Protein AF-A0A0T5P714-F1 (afdb_monomer_lite)

Organism: NCBI:txid540747

Structure (mmCIF, N/CA/C/O backbone):
data_AF-A0A0T5P714-F1
#
_entry.id   AF-A0A0T5P714-F1
#
loop_
_atom_site.group_PDB
_atom_site.id
_atom_site.type_symbol
_atom_site.label_atom_id
_atom_site.label_alt_id
_atom_site.label_comp_id
_atom_site.label_asym_id
_atom_site.label_entity_id
_atom_site.label_seq_id
_atom_site.pdbx_PDB_ins_code
_atom_site.Cartn_x
_atom_site.Cartn_y
_atom_site.Cartn_z
_atom_site.occupancy
_atom_site.B_iso_or_equiv
_atom_site.auth_seq_id
_atom_site.auth_comp_id
_atom_site.auth_asym_id
_atom_site.auth_atom_id
_atom_site.pdbx_PDB_model_num
ATOM 1 N N . MET A 1 1 ? 1.310 -19.359 -9.139 1.00 82.50 1 MET A N 1
ATOM 2 C CA . MET A 1 1 ? 1.251 -19.689 -7.698 1.00 82.50 1 MET A CA 1
ATOM 3 C C . MET A 1 1 ? 1.281 -18.380 -6.930 1.00 82.50 1 MET A C 1
ATOM 5 O O . MET A 1 1 ? 1.997 -17.489 -7.366 1.00 82.50 1 MET A O 1
ATOM 9 N N . LEU A 1 2 ? 0.471 -18.237 -5.878 1.00 87.81 2 LEU A N 1
ATOM 10 C CA . LEU A 1 2 ? 0.460 -17.030 -5.044 1.00 87.81 2 LEU A CA 1
ATOM 11 C C . LEU A 1 2 ? 1.580 -17.103 -4.003 1.00 87.81 2 LEU A C 1
ATOM 13 O O . LEU A 1 2 ? 1.821 -18.171 -3.440 1.00 87.81 2 LEU A O 1
ATOM 17 N N . THR A 1 3 ? 2.217 -15.964 -3.740 1.00 93.25 3 THR A N 1
ATOM 18 C CA . THR A 1 3 ? 3.274 -15.819 -2.734 1.00 93.25 3 THR A CA 1
ATOM 19 C C . THR A 1 3 ? 2.894 -14.691 -1.786 1.00 93.25 3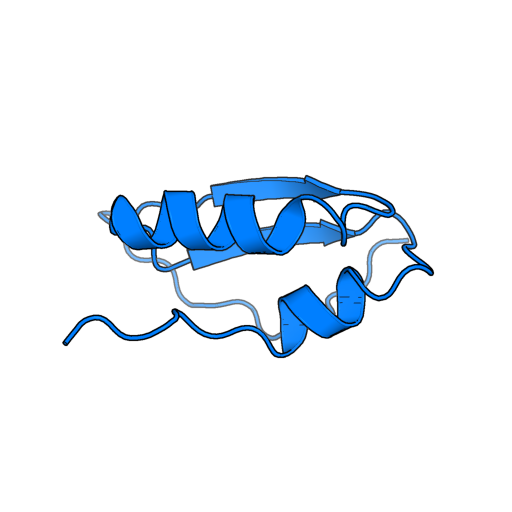 THR A C 1
ATOM 21 O O . THR A 1 3 ? 2.547 -13.602 -2.236 1.00 93.25 3 THR A O 1
ATOM 24 N N . CYS A 1 4 ? 2.965 -14.945 -0.481 1.00 94.25 4 CYS A N 1
ATOM 25 C CA . CYS A 1 4 ? 2.732 -13.916 0.528 1.00 94.25 4 CYS A CA 1
ATOM 26 C C . CYS A 1 4 ? 3.973 -13.020 0.629 1.00 94.25 4 CYS A C 1
ATOM 28 O O . CYS A 1 4 ? 5.066 -13.526 0.877 1.00 94.25 4 CYS A O 1
ATOM 30 N N . LEU A 1 5 ? 3.815 -11.715 0.393 1.00 93.62 5 LEU A N 1
ATOM 31 C CA . LEU A 1 5 ? 4.928 -10.752 0.381 1.00 93.62 5 LEU A CA 1
ATOM 32 C C . LEU A 1 5 ? 5.087 -9.977 1.696 1.00 93.62 5 LEU A C 1
ATOM 34 O O . LEU A 1 5 ? 6.127 -9.363 1.912 1.00 93.62 5 LEU A O 1
ATOM 38 N N . SER A 1 6 ? 4.074 -10.008 2.557 1.00 90.88 6 SER A N 1
ATOM 39 C CA . SER A 1 6 ? 4.059 -9.384 3.879 1.00 90.88 6 SER A CA 1
ATOM 40 C C . SER A 1 6 ? 3.542 -10.375 4.916 1.00 90.88 6 SER A C 1
ATOM 42 O O . SER A 1 6 ? 2.978 -11.419 4.572 1.00 90.88 6 SER A O 1
ATOM 44 N N . GLU A 1 7 ? 3.707 -10.046 6.193 1.00 88.25 7 GLU A N 1
ATOM 45 C CA . GLU A 1 7 ? 3.057 -10.796 7.262 1.00 88.25 7 GLU A CA 1
ATOM 46 C C . GLU A 1 7 ? 1.535 -10.639 7.180 1.00 88.25 7 GLU A C 1
ATOM 48 O O . GLU A 1 7 ? 1.010 -9.629 6.699 1.00 88.25 7 GLU A O 1
ATOM 53 N N . ARG A 1 8 ? 0.815 -11.668 7.631 1.00 84.88 8 ARG A N 1
ATOM 54 C CA . ARG A 1 8 ? -0.640 -11.614 7.745 1.00 84.88 8 ARG A CA 1
ATOM 55 C C . ARG A 1 8 ? -0.991 -10.852 9.029 1.00 84.88 8 ARG A C 1
ATOM 57 O O . ARG A 1 8 ? -0.609 -11.324 10.097 1.00 84.88 8 ARG A O 1
ATOM 64 N N . PRO A 1 9 ? -1.742 -9.745 8.960 1.00 80.62 9 PRO A N 1
ATOM 65 C CA . PRO A 1 9 ? -2.138 -9.028 10.163 1.00 80.62 9 PRO A CA 1
ATOM 66 C C . PRO A 1 9 ? -3.240 -9.786 10.927 1.00 80.62 9 PRO A C 1
ATOM 68 O O . PRO A 1 9 ? -4.060 -10.484 10.323 1.00 80.62 9 PRO A O 1
ATOM 71 N N . GLU A 1 10 ? -3.288 -9.630 12.251 1.00 87.25 10 GLU A N 1
ATOM 72 C CA . GLU A 1 10 ? -4.415 -10.090 13.080 1.00 87.25 10 GLU A CA 1
ATOM 73 C C . GLU A 1 10 ? -5.628 -9.193 12.849 1.00 87.25 10 GLU A C 1
ATOM 75 O O . GLU A 1 10 ? -5.498 -7.993 13.030 1.00 87.25 10 GLU A O 1
ATOM 80 N N . ILE A 1 11 ? -6.787 -9.733 12.468 1.00 87.88 11 ILE A N 1
ATOM 81 C CA . ILE A 1 11 ? -7.980 -8.932 12.140 1.00 87.88 11 ILE A CA 1
ATOM 82 C C . ILE A 1 11 ? -9.043 -9.140 13.221 1.00 87.88 11 ILE A C 1
ATOM 84 O O . ILE A 1 11 ? -9.434 -10.279 13.489 1.00 87.88 11 ILE A O 1
ATOM 88 N N . GLY A 1 12 ? -9.494 -8.044 13.831 1.00 89.25 12 GLY A N 1
ATOM 89 C CA . GLY A 1 12 ? -10.554 -8.034 14.840 1.00 89.25 12 GLY A CA 1
ATOM 90 C C . GLY A 1 12 ? -11.963 -8.150 14.236 1.00 89.25 12 GLY A C 1
ATOM 91 O O . GLY A 1 12 ? -12.152 -7.873 13.053 1.00 89.25 12 GLY A O 1
ATOM 92 N N . PRO A 1 13 ? -12.977 -8.544 15.029 1.00 90.75 13 PRO A N 1
ATOM 93 C CA . PRO A 1 13 ? -14.345 -8.750 14.538 1.00 90.75 13 PRO A CA 1
ATOM 94 C C . PRO A 1 13 ? -15.037 -7.467 14.049 1.00 90.75 13 PRO A C 1
ATOM 96 O O . PRO A 1 13 ? -15.903 -7.554 13.183 1.00 90.75 13 PRO A O 1
ATOM 99 N N . ASP A 1 14 ? -14.646 -6.301 14.569 1.00 90.00 14 ASP A N 1
ATOM 100 C CA . ASP A 1 14 ? -15.256 -5.001 14.249 1.00 90.00 14 ASP A CA 1
ATOM 101 C C . ASP A 1 14 ? -14.422 -4.170 13.255 1.00 90.00 14 ASP A C 1
ATOM 103 O O . ASP A 1 14 ? -14.734 -3.012 12.980 1.00 90.00 14 ASP A O 1
ATOM 107 N N . GLU A 1 15 ? -13.339 -4.737 12.715 1.00 89.69 15 GLU A N 1
ATOM 108 C CA . GLU A 1 15 ? -12.442 -4.022 11.811 1.00 89.69 15 GLU A CA 1
ATOM 109 C C . GLU A 1 15 ? -12.890 -4.107 10.353 1.00 89.69 15 GLU A C 1
ATOM 111 O O . GLU A 1 15 ? -13.316 -5.151 9.853 1.00 89.69 15 GLU A O 1
ATOM 116 N N . VAL A 1 16 ? -12.714 -3.001 9.631 1.00 91.00 16 VAL A N 1
ATOM 117 C CA . VAL A 1 16 ? -12.980 -2.931 8.194 1.00 91.00 16 VAL A CA 1
ATOM 118 C C . VAL A 1 16 ? -11.693 -3.218 7.422 1.00 91.00 16 VAL A C 1
ATOM 120 O O . VAL A 1 16 ? -10.675 -2.554 7.610 1.00 91.00 16 VAL A O 1
ATOM 123 N N . LEU A 1 17 ? -11.757 -4.202 6.523 1.00 92.06 17 LEU A N 1
ATOM 124 C CA . LEU A 1 17 ? -10.663 -4.605 5.642 1.00 92.06 17 LEU A CA 1
ATOM 125 C C . LEU A 1 17 ? -11.026 -4.315 4.184 1.00 92.06 17 LEU A C 1
ATOM 127 O O . LEU A 1 17 ? -12.061 -4.772 3.697 1.00 92.06 17 LEU A O 1
ATOM 131 N N . VAL A 1 18 ? -10.134 -3.642 3.456 1.00 94.25 18 VAL A N 1
ATOM 132 C CA . VAL A 1 18 ? -10.236 -3.536 1.993 1.00 94.25 18 VAL A CA 1
ATOM 133 C C . VAL A 1 18 ? -9.509 -4.708 1.345 1.00 94.25 18 VAL A C 1
ATOM 135 O O . VAL A 1 18 ? -8.325 -4.933 1.590 1.00 94.25 18 VAL A O 1
ATOM 138 N N . VAL A 1 19 ? -10.214 -5.447 0.487 1.00 95.19 19 VAL A N 1
ATOM 139 C CA . VAL A 1 19 ? -9.650 -6.543 -0.309 1.00 95.19 19 VAL A CA 1
ATOM 140 C C . VAL A 1 19 ? -9.712 -6.170 -1.783 1.00 95.19 19 VAL A C 1
ATOM 142 O O . VAL A 1 19 ? -10.772 -5.791 -2.278 1.00 95.19 19 VAL A O 1
ATOM 145 N N . GLY A 1 20 ? -8.596 -6.292 -2.498 1.00 95.31 20 GLY A N 1
ATOM 146 C CA . GLY A 1 20 ? -8.533 -5.912 -3.907 1.00 95.31 20 GLY A CA 1
ATOM 147 C C . GLY A 1 20 ? -7.474 -6.667 -4.696 1.00 95.31 20 GLY A C 1
ATOM 148 O O . GLY A 1 20 ? -6.500 -7.167 -4.140 1.00 95.31 20 GLY A O 1
ATOM 149 N N . CYS A 1 21 ? -7.659 -6.724 -6.011 1.00 96.31 21 CYS A N 1
ATOM 150 C CA . CYS A 1 21 ? -6.651 -7.203 -6.952 1.00 96.31 21 CYS A CA 1
ATOM 151 C C . CYS A 1 21 ? -6.148 -6.021 -7.778 1.00 96.31 21 CYS A C 1
ATOM 153 O O . CYS A 1 21 ? -6.952 -5.186 -8.193 1.00 96.31 21 CYS A O 1
ATOM 155 N N . LEU A 1 22 ? -4.850 -5.968 -8.062 1.00 96.62 22 LEU A N 1
ATOM 156 C CA . LEU A 1 22 ? -4.259 -4.900 -8.866 1.00 96.62 22 LEU A CA 1
ATOM 157 C C . LEU A 1 22 ? -3.172 -5.421 -9.809 1.00 96.62 22 LEU A C 1
ATOM 159 O O . LEU A 1 22 ? -2.578 -6.478 -9.587 1.00 96.62 22 LEU A O 1
ATOM 163 N N . ARG A 1 23 ? -2.935 -4.669 -10.886 1.00 97.56 23 ARG A N 1
ATOM 164 C CA . ARG A 1 23 ? -1.798 -4.835 -11.792 1.00 97.56 23 ARG A CA 1
ATOM 165 C C . ARG A 1 23 ? -1.455 -3.488 -12.402 1.00 97.56 23 ARG A C 1
ATOM 167 O O . ARG A 1 23 ? -2.287 -2.930 -13.106 1.00 97.56 23 ARG A O 1
ATOM 174 N N . ASN A 1 24 ? -0.231 -3.030 -12.196 1.00 98.31 24 ASN A N 1
ATOM 175 C CA . ASN A 1 24 ? 0.277 -1.778 -12.744 1.00 98.31 24 ASN A CA 1
ATOM 176 C C . ASN A 1 24 ? -0.630 -0.565 -12.460 1.00 98.31 24 ASN A C 1
ATOM 178 O O . ASN A 1 24 ? -1.055 0.149 -13.368 1.00 98.31 24 ASN A O 1
ATOM 182 N N . GLU A 1 25 ? -0.963 -0.368 -11.184 1.00 97.88 25 GLU A N 1
ATOM 183 C CA . GLU A 1 25 ? -1.872 0.680 -10.719 1.00 97.88 25 GLU A CA 1
ATOM 184 C C . GLU A 1 25 ? -1.146 1.838 -10.020 1.00 97.88 25 GLU A C 1
ATOM 186 O O . GLU A 1 25 ? -1.797 2.639 -9.356 1.00 97.88 25 GLU A O 1
ATOM 191 N N . MET A 1 26 ? 0.174 1.997 -10.168 1.00 97.88 26 MET A N 1
ATOM 192 C CA . MET A 1 26 ? 0.958 3.006 -9.438 1.00 97.88 26 MET A CA 1
ATOM 193 C C . MET A 1 26 ? 0.415 4.432 -9.632 1.00 97.88 26 MET A C 1
ATOM 195 O O . MET A 1 26 ? 0.490 5.259 -8.729 1.00 97.88 26 MET A O 1
ATOM 199 N N . LEU A 1 27 ? -0.207 4.726 -10.779 1.00 97.44 27 LEU A N 1
ATOM 200 C CA . LEU A 1 27 ? -0.843 6.024 -11.023 1.00 97.44 27 LEU A CA 1
ATOM 201 C C . LEU A 1 27 ? -2.050 6.296 -10.101 1.00 97.44 27 LEU A C 1
ATOM 203 O O . LEU A 1 27 ? -2.306 7.446 -9.749 1.00 97.44 27 LEU A O 1
ATOM 207 N N . ARG A 1 28 ? -2.809 5.258 -9.724 1.00 96.25 28 ARG A N 1
ATOM 208 C CA . ARG A 1 28 ? -4.059 5.367 -8.945 1.00 96.25 28 ARG A CA 1
ATOM 209 C C . ARG A 1 28 ? -3.905 4.920 -7.498 1.00 96.25 28 ARG A C 1
ATOM 211 O O . ARG A 1 28 ? -4.604 5.432 -6.631 1.00 96.25 28 ARG A O 1
ATOM 218 N N . LEU A 1 29 ? -2.995 3.989 -7.239 1.00 96.88 29 LEU A N 1
ATOM 219 C CA . LEU A 1 29 ? -2.785 3.353 -5.947 1.00 96.88 29 LEU A CA 1
ATOM 220 C C . LEU A 1 29 ? -2.585 4.358 -4.794 1.00 96.88 29 LEU A C 1
ATOM 222 O O . LEU A 1 29 ? -3.241 4.167 -3.774 1.00 96.88 29 LEU A O 1
ATOM 226 N N . PRO A 1 30 ? -1.806 5.453 -4.930 1.00 96.06 30 PRO A N 1
ATOM 227 C CA . PRO A 1 30 ? -1.681 6.456 -3.870 1.00 96.06 30 PRO A CA 1
ATOM 228 C C . PRO A 1 30 ? -3.025 7.075 -3.474 1.00 96.06 30 PRO A C 1
ATOM 230 O O . PRO A 1 30 ? -3.341 7.166 -2.293 1.00 96.06 30 PRO A O 1
ATOM 233 N N . TRP A 1 31 ? -3.844 7.435 -4.465 1.00 95.25 31 TRP A N 1
ATOM 234 C CA . TRP A 1 31 ? -5.164 8.032 -4.256 1.00 95.25 31 TRP A CA 1
ATOM 235 C C . TRP A 1 31 ? -6.160 7.040 -3.662 1.00 95.25 31 TRP A C 1
ATOM 237 O O . TRP A 1 31 ? -6.983 7.412 -2.833 1.00 95.25 31 TRP A O 1
ATOM 247 N N . LEU A 1 32 ? -6.087 5.774 -4.081 1.00 95.25 32 LEU A N 1
ATOM 248 C CA . LEU A 1 32 ? -6.927 4.711 -3.540 1.00 95.25 32 LEU A CA 1
ATOM 249 C C . LEU A 1 32 ? -6.637 4.485 -2.054 1.00 95.25 32 LEU A C 1
ATOM 251 O O . LEU A 1 32 ? -7.574 4.405 -1.264 1.00 95.25 32 LEU A O 1
ATOM 255 N N . LEU A 1 33 ? -5.358 4.397 -1.674 1.00 95.38 33 LEU A N 1
ATOM 256 C CA . LEU A 1 33 ? -4.979 4.217 -0.274 1.00 95.38 33 LEU A CA 1
ATOM 257 C C . LEU A 1 33 ? -5.376 5.436 0.567 1.00 95.38 33 LEU A C 1
ATOM 259 O O . LEU A 1 33 ? -6.021 5.259 1.596 1.00 95.38 33 LEU A O 1
ATOM 263 N N . ASP A 1 34 ? -5.087 6.652 0.093 1.00 94.56 34 ASP A N 1
ATOM 264 C CA . ASP A 1 34 ? -5.465 7.899 0.774 1.00 94.56 34 ASP A CA 1
ATOM 265 C C . ASP A 1 34 ? -6.976 8.014 0.997 1.00 94.56 34 ASP A C 1
ATOM 267 O O . ASP A 1 34 ? -7.423 8.286 2.110 1.00 94.56 34 ASP A O 1
ATOM 271 N N . HIS A 1 35 ? -7.777 7.699 -0.022 1.00 94.69 35 HIS A N 1
ATOM 272 C CA . HIS A 1 35 ? -9.232 7.696 0.094 1.00 94.69 35 HIS A CA 1
ATOM 273 C C . HIS A 1 35 ? -9.726 6.770 1.214 1.00 94.69 35 HIS A C 1
ATOM 275 O O . HIS A 1 35 ? -10.555 7.168 2.031 1.00 94.69 35 HIS A O 1
ATOM 281 N N . TYR A 1 36 ? -9.215 5.539 1.276 1.00 94.88 36 TYR A N 1
ATOM 282 C CA . TYR A 1 36 ? -9.638 4.578 2.294 1.00 94.88 36 TYR A CA 1
ATOM 283 C C . TYR A 1 36 ? -9.078 4.900 3.685 1.00 94.88 36 TYR A C 1
ATOM 285 O O . TYR A 1 36 ? -9.799 4.725 4.668 1.00 94.88 36 TYR A O 1
ATOM 293 N N . TRP A 1 37 ? -7.866 5.452 3.785 1.00 93.44 37 TRP A N 1
ATOM 294 C CA . TRP A 1 37 ? -7.341 5.973 5.052 1.00 93.44 37 TRP A CA 1
ATOM 295 C C . TRP A 1 37 ? -8.207 7.113 5.600 1.00 93.44 37 TR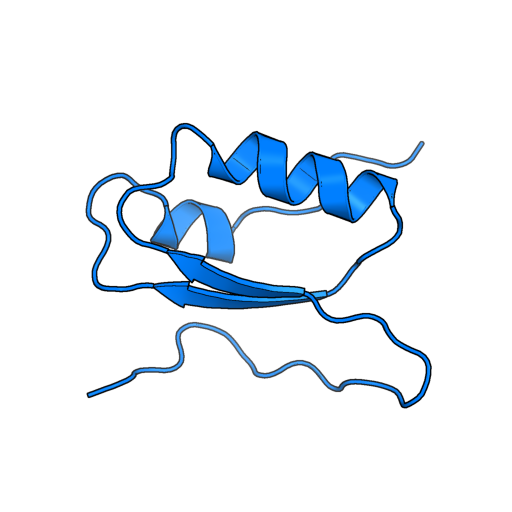P A C 1
ATOM 297 O O . TRP A 1 37 ? -8.509 7.129 6.791 1.00 93.44 37 TRP A O 1
ATOM 307 N N . GLN A 1 38 ? -8.684 8.025 4.746 1.00 93.38 38 GLN A N 1
ATOM 308 C CA . GLN A 1 38 ? -9.601 9.102 5.149 1.00 93.38 38 GLN A CA 1
ATOM 309 C C . GLN A 1 38 ? -10.971 8.587 5.614 1.00 93.38 38 GLN A C 1
ATOM 311 O O . GLN A 1 38 ? -11.625 9.232 6.432 1.00 93.38 38 GLN A O 1
ATOM 316 N N . LEU A 1 39 ? -11.398 7.415 5.137 1.00 93.56 39 LEU A N 1
ATOM 317 C CA . LEU A 1 39 ? -12.595 6.722 5.625 1.00 93.56 39 LEU A CA 1
ATOM 318 C C . LEU A 1 39 ? -12.357 5.932 6.926 1.00 93.56 39 LEU A C 1
ATOM 320 O O . LEU A 1 39 ? -13.291 5.314 7.433 1.00 93.56 39 LEU A O 1
ATOM 324 N N . GLY A 1 40 ? -11.134 5.943 7.467 1.00 91.38 40 GLY A N 1
ATOM 325 C CA . GLY A 1 40 ? -10.762 5.215 8.682 1.00 91.38 40 GLY A CA 1
ATOM 326 C C . GLY A 1 40 ? -10.428 3.739 8.456 1.00 91.38 40 GLY A C 1
ATOM 327 O O . GLY A 1 40 ? -10.386 2.970 9.410 1.00 91.38 40 GLY A O 1
ATOM 328 N N . VAL A 1 41 ? -10.201 3.310 7.211 1.00 91.88 41 VAL A N 1
ATOM 329 C CA . VAL A 1 41 ? -9.728 1.949 6.931 1.00 91.88 41 VAL A CA 1
ATOM 330 C C . VAL A 1 41 ? -8.227 1.882 7.172 1.00 91.88 41 VAL A C 1
ATOM 332 O O . VAL A 1 41 ? -7.448 2.527 6.478 1.00 91.88 41 VAL A O 1
ATOM 335 N N . GLU A 1 42 ? -7.810 1.033 8.103 1.00 85.50 42 GLU A N 1
ATOM 336 C CA . GLU A 1 42 ? -6.396 0.880 8.465 1.00 85.50 42 GLU A CA 1
ATOM 337 C C . GLU A 1 42 ? -5.733 -0.344 7.809 1.00 85.50 42 GLU A C 1
ATOM 339 O O . GLU A 1 42 ? -4.508 -0.466 7.817 1.00 85.50 42 GLU A O 1
ATOM 344 N N . ARG A 1 43 ? -6.519 -1.266 7.228 1.00 90.19 43 ARG A N 1
ATOM 345 C CA . ARG A 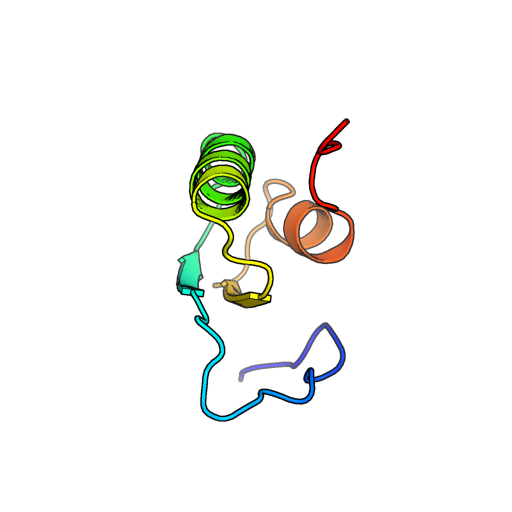1 43 ? -6.039 -2.586 6.784 1.00 90.19 43 ARG A CA 1
ATOM 346 C C . ARG A 1 43 ? -6.404 -2.890 5.332 1.00 90.19 43 ARG A C 1
ATOM 348 O O . ARG A 1 43 ? -7.546 -2.708 4.907 1.00 9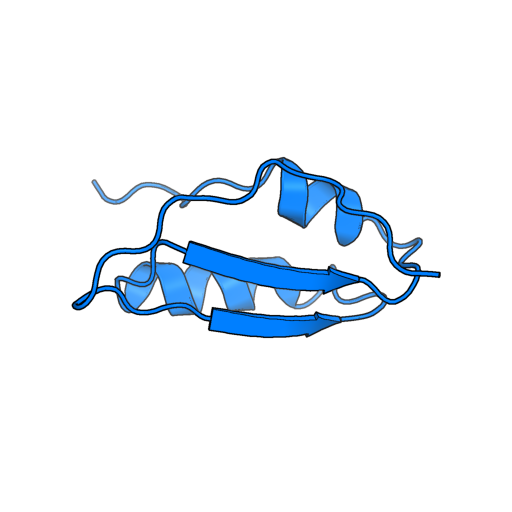0.19 43 ARG A O 1
ATOM 355 N N . PHE A 1 44 ? -5.442 -3.449 4.595 1.00 93.25 44 PHE A N 1
ATOM 356 C CA . PHE A 1 44 ? -5.580 -3.818 3.184 1.00 93.25 44 PHE A CA 1
ATOM 357 C C . PHE A 1 44 ? -5.052 -5.236 2.930 1.00 93.25 44 PHE A C 1
ATOM 359 O O . PHE A 1 44 ? -3.976 -5.601 3.400 1.00 93.25 44 PHE A O 1
ATOM 366 N N . LEU A 1 45 ? -5.784 -6.023 2.140 1.00 93.88 45 LEU A N 1
ATOM 367 C CA . LEU A 1 45 ? -5.334 -7.295 1.573 1.00 93.88 45 LEU A CA 1
ATOM 368 C C . LEU A 1 45 ? -5.353 -7.168 0.049 1.00 93.88 45 LEU A C 1
ATOM 370 O O . LEU A 1 45 ? -6.405 -7.235 -0.586 1.00 93.88 45 LEU A O 1
ATOM 374 N N . LEU A 1 46 ? -4.177 -6.947 -0.533 1.00 95.12 46 LEU A N 1
ATOM 375 C CA . LEU A 1 46 ? -4.026 -6.686 -1.961 1.00 95.12 46 LEU A CA 1
ATOM 376 C C . LEU A 1 46 ? -3.345 -7.863 -2.656 1.00 95.12 46 LEU A C 1
ATOM 378 O O . LEU A 1 46 ? -2.286 -8.327 -2.234 1.00 95.12 46 LEU A O 1
ATOM 382 N N . VAL A 1 47 ? -3.951 -8.336 -3.740 1.00 96.31 47 VAL A N 1
ATOM 383 C CA . VAL A 1 47 ? -3.382 -9.354 -4.623 1.00 96.31 47 VAL A CA 1
ATOM 384 C C . VAL A 1 47 ? -2.764 -8.657 -5.830 1.00 96.31 47 VAL A C 1
ATOM 386 O O . VAL A 1 47 ? -3.473 -8.137 -6.692 1.00 96.31 47 VAL A O 1
ATOM 389 N N . ASP A 1 48 ? -1.436 -8.648 -5.887 1.00 96.75 48 ASP A N 1
ATOM 390 C CA . ASP A 1 48 ? -0.678 -8.128 -7.024 1.00 96.75 48 ASP A CA 1
ATOM 391 C C . ASP A 1 48 ? -0.532 -9.196 -8.119 1.00 96.75 48 ASP A C 1
ATOM 393 O O . ASP A 1 48 ? 0.023 -10.273 -7.891 1.00 96.75 48 ASP A O 1
ATOM 397 N N . ASN A 1 49 ? -1.003 -8.892 -9.329 1.00 96.38 49 ASN A N 1
ATOM 398 C CA . ASN A 1 49 ? -0.931 -9.783 -10.490 1.00 96.38 49 ASN A CA 1
ATOM 399 C C . ASN A 1 49 ? 0.341 -9.550 -11.326 1.00 96.38 49 ASN A C 1
ATOM 401 O O . ASN A 1 49 ? 0.284 -9.480 -12.557 1.00 96.38 49 ASN A O 1
ATOM 405 N N . GLY A 1 50 ? 1.489 -9.442 -10.653 1.00 96.06 50 GLY A N 1
ATOM 406 C CA . GLY A 1 50 ? 2.799 -9.317 -11.287 1.00 96.06 50 GLY A CA 1
ATOM 407 C C . GLY A 1 50 ? 3.059 -7.919 -11.832 1.00 96.06 50 GLY A C 1
ATOM 408 O O . GLY A 1 50 ? 3.353 -7.780 -13.020 1.00 96.06 50 GLY A O 1
ATOM 409 N N . SER A 1 51 ? 2.924 -6.897 -10.984 1.00 97.56 51 SER A N 1
ATOM 410 C CA . SER A 1 51 ? 3.207 -5.520 -11.386 1.00 97.56 51 SER A CA 1
ATOM 411 C C . SER A 1 51 ? 4.703 -5.260 -11.568 1.00 97.56 51 SER A C 1
ATOM 413 O O . SER A 1 51 ? 5.538 -5.736 -10.793 1.00 97.56 51 SER A O 1
ATOM 415 N N . ASP A 1 52 ? 5.027 -4.436 -12.560 1.00 97.81 52 ASP A N 1
ATOM 416 C CA . ASP A 1 52 ? 6.380 -3.995 -12.917 1.00 97.81 52 ASP A CA 1
ATOM 417 C C . ASP A 1 52 ? 6.545 -2.463 -12.910 1.00 97.81 52 ASP A C 1
ATOM 419 O O . ASP A 1 52 ? 7.628 -1.951 -13.184 1.00 97.81 52 ASP A O 1
ATOM 423 N N . ASP A 1 53 ? 5.507 -1.728 -12.509 1.00 98.31 53 ASP A N 1
ATOM 424 C CA . ASP A 1 53 ? 5.459 -0.258 -12.486 1.00 98.31 53 ASP A CA 1
ATOM 425 C C . ASP A 1 53 ? 5.775 0.377 -11.115 1.00 98.31 53 ASP A C 1
ATOM 427 O O . ASP A 1 53 ? 5.660 1.589 -10.943 1.00 98.31 53 ASP A O 1
ATOM 431 N N . GLY A 1 54 ? 6.133 -0.439 -10.121 1.00 97.69 54 GLY A N 1
ATOM 432 C CA . GLY A 1 54 ? 6.374 0.002 -8.744 1.00 97.69 54 GLY A CA 1
ATOM 433 C C . GLY A 1 54 ? 5.195 -0.179 -7.782 1.00 97.69 54 GLY A C 1
ATOM 434 O O . GLY A 1 54 ? 5.422 -0.084 -6.575 1.00 97.69 54 GLY A O 1
ATOM 435 N N . SER A 1 55 ? 3.994 -0.551 -8.254 1.00 97.94 55 SER A N 1
ATOM 436 C CA . SER A 1 55 ? 2.805 -0.778 -7.404 1.00 97.94 55 SER A CA 1
ATOM 437 C C . SER A 1 55 ? 3.101 -1.692 -6.216 1.00 97.94 55 SER A C 1
ATOM 439 O O . SER A 1 55 ? 2.769 -1.383 -5.074 1.00 97.94 55 SER A O 1
ATOM 441 N N . ARG A 1 56 ? 3.803 -2.802 -6.479 1.00 96.19 56 ARG A N 1
ATOM 442 C CA . ARG A 1 56 ? 4.166 -3.798 -5.466 1.00 96.19 56 ARG A CA 1
ATOM 443 C C . ARG A 1 56 ? 5.040 -3.219 -4.356 1.00 96.19 56 ARG A C 1
ATOM 445 O O . ARG A 1 56 ? 4.796 -3.494 -3.187 1.00 96.19 56 ARG A O 1
ATOM 452 N N . VAL A 1 57 ? 6.069 -2.452 -4.719 1.00 96.81 57 VAL A N 1
ATOM 453 C CA . VAL A 1 57 ? 6.962 -1.824 -3.733 1.00 96.81 57 VAL A CA 1
ATOM 454 C C . VAL A 1 57 ? 6.178 -0.795 -2.934 1.00 96.81 57 VAL A C 1
ATOM 456 O O . VAL A 1 57 ? 6.267 -0.789 -1.712 1.00 96.81 57 VAL A O 1
ATOM 459 N N . TYR A 1 58 ? 5.347 -0.003 -3.612 1.00 96.75 58 TYR A N 1
ATOM 460 C CA . TYR A 1 58 ? 4.528 1.007 -2.965 1.00 96.75 58 TYR A CA 1
ATOM 461 C C . TYR A 1 58 ? 3.588 0.404 -1.915 1.00 96.75 58 TYR A C 1
ATOM 463 O O . TYR A 1 58 ? 3.615 0.871 -0.785 1.00 96.75 58 TYR A O 1
ATOM 471 N N . CYS A 1 59 ? 2.860 -0.681 -2.217 1.00 94.81 59 CYS A N 1
ATOM 472 C CA . CYS A 1 59 ? 2.014 -1.376 -1.234 1.00 94.81 59 CYS A CA 1
ATOM 473 C C . CYS A 1 59 ? 2.768 -1.827 0.030 1.00 94.81 59 CYS A C 1
ATOM 475 O O . CYS A 1 59 ? 2.184 -1.849 1.108 1.00 94.81 59 CYS A O 1
ATOM 477 N N . LEU A 1 60 ? 4.038 -2.227 -0.097 1.00 94.56 60 LEU A N 1
ATOM 478 C CA . LEU A 1 60 ? 4.834 -2.742 1.024 1.00 94.56 60 LEU A CA 1
ATOM 479 C C . LEU A 1 60 ? 5.447 -1.632 1.884 1.00 94.56 60 LEU A C 1
ATOM 481 O O . LEU A 1 60 ? 5.777 -1.873 3.041 1.00 94.56 60 LEU A O 1
ATOM 485 N N . THR A 1 61 ? 5.641 -0.440 1.318 1.00 94.00 61 THR A N 1
ATOM 486 C CA . THR A 1 61 ? 6.322 0.674 1.994 1.00 94.00 61 THR A CA 1
ATOM 487 C C . THR A 1 61 ? 5.395 1.827 2.353 1.00 94.00 61 THR A C 1
ATOM 489 O O . THR A 1 61 ? 5.784 2.700 3.125 1.00 94.00 61 THR A O 1
ATOM 492 N N . SER A 1 62 ? 4.201 1.885 1.762 1.00 91.19 62 SER A N 1
ATOM 493 C CA . SER A 1 62 ? 3.239 2.952 2.005 1.00 91.19 62 SER A CA 1
ATOM 494 C C . SER A 1 62 ? 2.710 2.878 3.432 1.00 91.19 62 SER A C 1
ATOM 496 O O . SER A 1 62 ? 2.265 1.823 3.879 1.00 91.19 62 SER A O 1
ATOM 498 N N . ALA A 1 63 ? 2.700 4.018 4.110 1.00 86.12 63 ALA A N 1
ATOM 499 C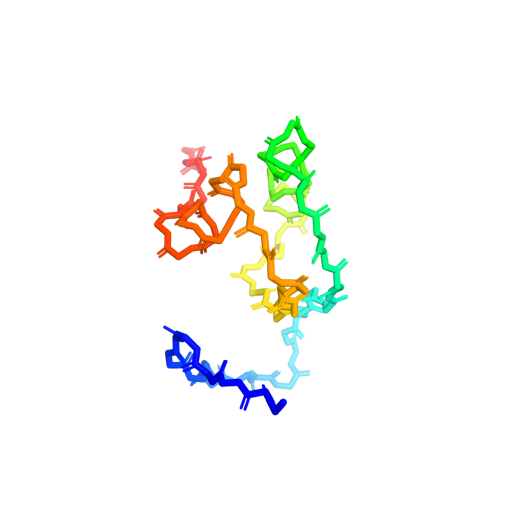 CA . ALA A 1 63 ? 2.039 4.207 5.390 1.00 86.12 63 ALA A CA 1
ATOM 500 C C . ALA A 1 63 ? 0.955 5.284 5.233 1.00 86.12 63 ALA A C 1
ATOM 502 O O . ALA A 1 63 ? 1.0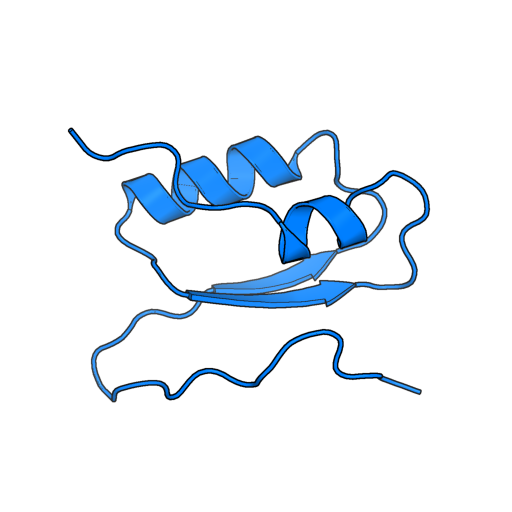72 6.113 4.320 1.00 86.12 63 ALA A O 1
ATOM 503 N N . PRO A 1 64 ? -0.065 5.303 6.109 1.00 84.50 64 PRO A N 1
ATOM 504 C CA . PRO A 1 64 ? -1.028 6.390 6.148 1.00 84.50 64 PRO A CA 1
ATOM 505 C C . PRO A 1 64 ? -0.309 7.736 6.165 1.00 84.50 64 PRO A C 1
ATOM 507 O O . PRO A 1 64 ? 0.585 7.972 6.983 1.00 84.50 64 PRO A O 1
ATOM 510 N N . THR A 1 65 ? -0.677 8.622 5.243 1.00 70.38 65 THR A N 1
ATOM 511 C CA . THR A 1 65 ? -0.143 9.983 5.250 1.00 70.38 65 THR A CA 1
ATOM 512 C C . THR A 1 65 ? -0.862 10.745 6.360 1.00 70.38 65 THR A C 1
ATOM 514 O O . THR A 1 65 ? -1.985 11.183 6.169 1.00 70.38 65 THR A O 1
ATOM 517 N N . GLY A 1 66 ? -0.231 10.797 7.538 1.00 57.81 66 GLY A N 1
ATOM 518 C CA . GLY A 1 66 ? -0.561 11.608 8.718 1.00 57.81 66 GLY A CA 1
ATOM 519 C C . GLY A 1 66 ? -1.999 12.124 8.862 1.00 57.81 66 GLY A C 1
ATOM 520 O O . GLY A 1 66 ? -2.334 13.175 8.324 1.00 57.81 66 GLY A O 1
ATOM 521 N N . GLN A 1 67 ? -2.782 11.480 9.733 1.00 44.81 67 GLN A N 1
ATOM 522 C CA . GLN A 1 67 ? -3.692 12.228 10.605 1.00 44.81 67 GLN A CA 1
ATOM 523 C C . GLN A 1 67 ? -2.824 13.039 11.582 1.00 44.81 67 GLN A C 1
ATOM 525 O O . GLN A 1 67 ? -2.099 12.457 12.391 1.00 44.81 67 GLN A O 1
ATOM 530 N N . ILE A 1 68 ? -2.862 14.366 11.459 1.00 41.91 68 ILE A N 1
ATOM 531 C CA . ILE A 1 68 ? -2.590 15.307 12.557 1.00 41.91 68 ILE A CA 1
ATOM 532 C C . ILE A 1 68 ? -3.917 15.757 13.152 1.00 41.91 68 ILE A C 1
ATOM 534 O O . ILE A 1 68 ? -4.870 15.942 12.362 1.00 41.91 68 ILE A O 1
#

pLDDT: mean 90.97, std 10.51, range [41.91, 98.31]

Sequence (68 aa):
MLTCLSERPEIGPDEVLVVGCLRNEMLRLPWLLDHYWQLGVERFLLVDNGSDDGSRVYCLTSAPTGQI

Secondary structure (DSSP, 8-state):
-----SPPPP--TT--EEEEEESS-TTTHHHHHHHHHHTT--EEEEEE----SSHHHHHHH-------

Foldseek 3Di:
DFDDPDDDDDDDPPADEAEEEDEQCVVCLVVVVQVVVVVVHQYYHYHYPDHDNCSVVCVVPDDHPDDD

Radius of gyration: 12.29 Å; chains: 1; bounding box: 22×35×28 Å